Protein AF-A0A3B5LTT8-F1 (afdb_monomer_lite)

Sequence (95 aa):
TKAEEEEQEDDEDKDFVQDPALLRERAEAKRAAMQQRKGFRPERPSNVVGRPKGQGQTTETFLDRRKKEANKSRVSNHNRRSMADRKRNKGMIPS

Radius of gyration: 24.14 Å; chains: 1; bounding box: 51×66×55 Å

Organism: NCBI:txid32473

pLDDT: mean 74.09, std 13.78, range [39.94, 90.38]

Structure (mmCIF, N/CA/C/O backbone):
data_AF-A0A3B5LTT8-F1
#
_entry.id   AF-A0A3B5LTT8-F1
#
loop_
_atom_site.group_PDB
_atom_site.id
_atom_site.type_symbol
_atom_site.label_atom_id
_atom_site.label_alt_id
_atom_site.label_comp_id
_atom_site.label_asym_id
_atom_site.label_entity_id
_atom_site.label_seq_id
_atom_site.pdbx_PDB_ins_code
_atom_site.Cartn_x
_atom_site.Cartn_y
_atom_site.Cartn_z
_atom_site.occupancy
_atom_site.B_iso_or_equiv
_atom_site.auth_seq_id
_atom_site.auth_comp_id
_atom_site.auth_asym_id
_atom_site.auth_atom_id
_atom_site.pdbx_PDB_model_num
ATOM 1 N N . THR A 1 1 ? 30.299 -34.340 -20.504 1.00 40.34 1 THR A N 1
ATOM 2 C CA . THR A 1 1 ? 29.749 -33.649 -21.685 1.00 40.34 1 THR A CA 1
ATOM 3 C C . THR A 1 1 ? 29.529 -32.208 -21.289 1.00 40.34 1 THR A C 1
ATOM 5 O O . THR A 1 1 ? 28.595 -31.900 -20.569 1.00 40.34 1 THR A O 1
ATOM 8 N N . LYS A 1 2 ? 30.524 -31.380 -21.607 1.00 39.94 2 LYS A N 1
ATOM 9 C CA . LYS A 1 2 ? 30.660 -29.971 -21.239 1.00 39.94 2 LYS A CA 1
ATOM 10 C C . LYS A 1 2 ? 30.418 -29.188 -22.529 1.00 39.94 2 LYS A C 1
ATOM 12 O O . LYS A 1 2 ? 31.355 -29.017 -23.295 1.00 39.94 2 LYS A O 1
ATOM 17 N N . ALA A 1 3 ? 29.158 -28.916 -22.841 1.00 42.53 3 ALA A N 1
ATOM 18 C CA . ALA A 1 3 ? 28.744 -28.177 -24.031 1.00 42.53 3 ALA A CA 1
ATOM 19 C C . ALA A 1 3 ? 27.287 -27.745 -23.825 1.00 42.53 3 ALA A C 1
ATOM 21 O O . ALA A 1 3 ? 26.399 -28.544 -24.092 1.00 42.53 3 ALA A O 1
ATOM 22 N N . GLU A 1 4 ? 27.104 -26.569 -23.217 1.00 45.75 4 GLU A N 1
ATOM 23 C CA . GLU A 1 4 ? 25.935 -25.655 -23.307 1.00 45.75 4 GLU A CA 1
ATOM 24 C C . GLU A 1 4 ? 25.969 -24.550 -22.216 1.00 45.75 4 GLU A C 1
ATOM 26 O O . GLU A 1 4 ? 24.957 -23.947 -21.883 1.00 45.75 4 GLU A O 1
ATOM 31 N N . GLU A 1 5 ? 27.142 -24.243 -21.651 1.00 45.34 5 GLU A N 1
ATOM 32 C CA . GLU A 1 5 ? 27.394 -22.997 -20.911 1.00 45.34 5 GLU A CA 1
ATOM 33 C C . GLU A 1 5 ? 28.370 -22.160 -21.743 1.00 45.34 5 GLU A C 1
ATOM 35 O O . GLU A 1 5 ? 29.557 -22.163 -21.449 1.00 45.34 5 GLU A O 1
ATOM 40 N N . GLU A 1 6 ? 27.917 -21.548 -22.836 1.00 48.06 6 GLU A N 1
ATOM 41 C CA . GLU A 1 6 ? 28.626 -20.458 -23.531 1.00 48.06 6 GLU A CA 1
ATOM 42 C C . GLU A 1 6 ? 27.757 -19.980 -24.700 1.00 48.06 6 GLU A C 1
ATOM 44 O O . GLU A 1 6 ? 27.792 -20.568 -25.770 1.00 48.06 6 GLU A O 1
ATOM 49 N N . GLU A 1 7 ? 26.930 -18.957 -24.470 1.00 46.62 7 GLU A N 1
ATOM 50 C CA . GLU A 1 7 ? 26.500 -17.993 -25.498 1.00 46.62 7 GLU A CA 1
ATOM 51 C C . GLU A 1 7 ? 25.744 -16.842 -24.815 1.00 46.62 7 GLU A C 1
ATOM 53 O O . GLU A 1 7 ? 24.521 -16.728 -24.842 1.00 46.62 7 GLU A O 1
ATOM 58 N N . GLN A 1 8 ? 26.491 -15.986 -24.120 1.00 50.22 8 GLN A N 1
ATOM 59 C CA . GLN A 1 8 ? 26.029 -14.631 -23.827 1.00 50.22 8 GLN A CA 1
ATOM 60 C C . GLN A 1 8 ? 27.259 -13.732 -23.673 1.00 50.22 8 GLN A C 1
ATOM 62 O O . GLN A 1 8 ? 27.552 -13.214 -22.599 1.00 50.22 8 GLN A O 1
ATOM 67 N N . GLU A 1 9 ? 28.040 -13.624 -24.749 1.00 49.97 9 GLU A N 1
ATOM 68 C CA . GLU A 1 9 ? 28.894 -12.454 -24.913 1.00 49.97 9 GLU A CA 1
ATOM 69 C C . GLU A 1 9 ? 27.998 -11.318 -25.412 1.00 49.97 9 GLU A C 1
ATOM 71 O O . GLU A 1 9 ? 27.419 -11.357 -26.496 1.00 49.97 9 GLU A O 1
ATOM 76 N N . ASP A 1 10 ? 27.803 -10.361 -24.517 1.00 54.19 10 ASP A N 1
ATOM 77 C CA . ASP A 1 10 ? 27.021 -9.149 -24.671 1.00 54.19 10 ASP A CA 1
ATOM 78 C C . ASP A 1 10 ? 27.677 -8.206 -25.707 1.00 54.19 10 ASP A C 1
ATOM 80 O O . ASP A 1 10 ? 28.478 -7.337 -25.364 1.00 54.19 10 ASP A O 1
ATOM 84 N N . ASP A 1 11 ? 27.311 -8.336 -26.986 1.00 54.03 11 ASP A N 1
ATOM 85 C CA . ASP A 1 11 ? 27.457 -7.269 -27.991 1.00 54.03 11 ASP A CA 1
ATOM 86 C C . ASP A 1 11 ? 26.398 -6.172 -27.715 1.00 54.03 11 ASP A C 1
ATOM 88 O O . ASP A 1 11 ? 25.423 -5.989 -28.445 1.00 54.03 11 ASP A O 1
ATOM 92 N N . GLU A 1 12 ? 26.553 -5.437 -26.608 1.00 57.78 12 GLU A N 1
ATOM 93 C CA . GLU A 1 12 ? 25.586 -4.424 -26.138 1.00 57.78 12 GLU A CA 1
ATOM 94 C C . GLU A 1 12 ? 25.478 -3.171 -27.036 1.00 57.78 12 GLU A C 1
ATOM 96 O O . GLU A 1 12 ? 24.581 -2.350 -26.841 1.00 57.78 12 GLU A O 1
ATOM 101 N N . ASP A 1 13 ? 26.334 -3.027 -28.052 1.00 59.72 13 ASP A N 1
ATOM 102 C CA . ASP A 1 13 ? 26.530 -1.753 -28.756 1.00 59.72 13 ASP A CA 1
ATOM 103 C C . ASP A 1 13 ? 25.962 -1.670 -30.189 1.00 59.72 13 ASP A C 1
ATOM 105 O O . ASP A 1 13 ? 26.207 -0.670 -30.872 1.00 59.72 13 ASP A O 1
ATOM 109 N N . LYS A 1 14 ? 25.207 -2.663 -30.698 1.00 55.97 14 LYS A N 1
ATOM 110 C CA . LYS A 1 14 ? 24.750 -2.627 -32.116 1.00 55.97 14 LYS A CA 1
ATOM 111 C C . LYS A 1 14 ? 23.273 -2.892 -32.413 1.00 55.97 14 LYS A C 1
ATOM 113 O O . LYS A 1 14 ? 22.833 -2.536 -33.508 1.00 55.97 14 LYS A O 1
ATOM 118 N N . ASP A 1 15 ? 22.476 -3.366 -31.459 1.00 60.34 15 ASP A N 1
ATOM 119 C CA . ASP A 1 15 ? 21.054 -3.638 -31.701 1.00 60.34 15 ASP A CA 1
ATOM 120 C C . ASP A 1 15 ? 20.165 -2.524 -31.140 1.00 60.34 15 ASP A C 1
ATOM 122 O O . ASP A 1 15 ? 19.819 -2.484 -29.960 1.00 60.34 15 ASP A O 1
ATOM 126 N N . PHE A 1 16 ? 19.761 -1.595 -32.013 1.00 65.44 16 PHE A N 1
ATOM 127 C CA . PHE A 1 16 ? 18.950 -0.419 -31.662 1.00 65.44 16 PHE A CA 1
ATOM 128 C C . PHE A 1 16 ? 17.597 -0.748 -30.989 1.00 65.44 16 PHE A C 1
ATOM 130 O O . PHE A 1 16 ? 16.996 0.142 -30.385 1.00 65.44 16 PHE A O 1
ATOM 137 N N . VAL A 1 17 ? 17.121 -1.999 -31.050 1.00 72.00 17 VAL A N 1
ATOM 138 C CA . VAL A 1 17 ? 16.016 -2.537 -30.239 1.00 72.00 17 VAL A CA 1
ATOM 139 C C . VAL A 1 17 ? 16.269 -4.033 -30.010 1.00 72.00 17 VAL A C 1
ATOM 141 O O . VAL A 1 17 ? 16.293 -4.793 -30.972 1.00 72.00 17 VAL A O 1
ATOM 144 N N . GLN A 1 18 ? 16.424 -4.462 -28.752 1.00 77.69 18 GLN A N 1
ATOM 145 C CA . GLN A 1 18 ? 16.518 -5.888 -28.396 1.00 77.69 18 GLN A CA 1
ATOM 146 C C . GLN A 1 18 ? 15.277 -6.668 -28.856 1.00 77.69 18 GLN A C 1
ATOM 148 O O . GLN A 1 18 ? 14.156 -6.153 -28.786 1.00 77.69 18 GLN A O 1
ATOM 153 N N . ASP A 1 19 ? 15.467 -7.929 -29.253 1.00 84.56 19 ASP A N 1
ATOM 154 C CA . ASP A 1 19 ? 14.368 -8.834 -29.598 1.00 84.56 19 ASP A CA 1
ATOM 155 C C . ASP A 1 19 ? 13.318 -8.879 -28.459 1.00 84.56 19 ASP A C 1
ATOM 157 O O . ASP A 1 19 ? 13.654 -9.161 -27.298 1.00 84.56 19 ASP A O 1
ATOM 161 N N . PRO A 1 20 ? 12.026 -8.605 -28.740 1.00 84.31 20 PRO A N 1
ATOM 162 C CA . PRO A 1 20 ? 10.967 -8.661 -27.737 1.00 84.31 20 PRO A CA 1
ATOM 163 C C . PRO A 1 20 ? 10.811 -10.034 -27.067 1.00 84.31 20 PRO A C 1
ATOM 165 O O . PRO A 1 20 ? 10.292 -10.087 -25.948 1.00 84.31 20 PRO A O 1
ATOM 168 N N . ALA A 1 21 ? 11.212 -11.134 -27.711 1.00 85.50 21 ALA A N 1
ATOM 169 C CA . ALA A 1 21 ? 11.204 -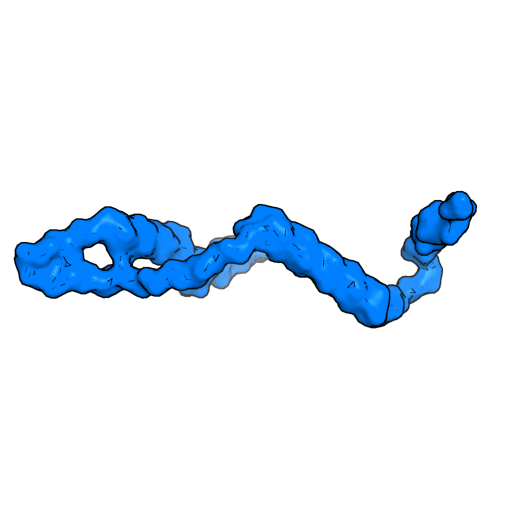12.461 -27.102 1.00 85.50 21 ALA A CA 1
ATOM 170 C C . ALA A 1 21 ? 12.207 -12.541 -25.941 1.00 85.50 21 ALA A C 1
ATOM 172 O O . ALA A 1 21 ? 11.810 -12.886 -24.827 1.00 85.50 21 ALA A O 1
ATOM 173 N N . LEU A 1 22 ? 13.445 -12.088 -26.160 1.00 86.50 22 LEU A N 1
ATOM 174 C CA . LEU A 1 22 ? 14.490 -12.036 -25.131 1.00 86.50 22 LEU A CA 1
ATOM 175 C C . LEU A 1 22 ? 14.107 -11.093 -23.980 1.00 86.50 22 LEU A C 1
ATOM 177 O O . LEU A 1 22 ? 14.320 -11.393 -22.802 1.00 86.50 22 LEU A O 1
ATOM 181 N N . LEU A 1 23 ? 13.455 -9.966 -24.288 1.00 85.81 23 LEU A N 1
ATOM 182 C CA . LEU A 1 23 ? 12.932 -9.057 -23.262 1.00 85.81 23 LEU A CA 1
ATOM 183 C C . LEU A 1 23 ? 11.836 -9.702 -22.402 1.00 85.81 23 LEU A C 1
ATOM 185 O O . LEU A 1 23 ? 11.806 -9.491 -21.184 1.00 85.81 23 LEU A O 1
ATOM 189 N N . ARG A 1 24 ? 10.930 -10.475 -23.015 1.00 88.25 24 ARG A N 1
ATOM 190 C CA . ARG A 1 24 ? 9.883 -11.207 -22.287 1.00 88.25 24 ARG A CA 1
ATOM 191 C C . ARG A 1 24 ? 10.479 -12.312 -21.431 1.00 88.25 24 ARG A C 1
ATOM 193 O O . ARG A 1 24 ? 10.139 -12.380 -20.254 1.00 88.25 24 ARG A O 1
ATOM 200 N N . GLU A 1 25 ? 11.405 -13.093 -21.972 1.00 87.00 25 GLU A N 1
ATOM 201 C CA . GLU A 1 25 ? 12.104 -14.150 -21.242 1.00 87.00 25 GLU A CA 1
ATOM 202 C C . GLU A 1 25 ? 12.823 -13.587 -20.011 1.00 87.00 25 GLU A C 1
ATOM 204 O O . GLU A 1 25 ? 12.601 -14.029 -18.881 1.00 87.00 25 GLU A O 1
ATOM 209 N N . ARG A 1 26 ? 13.593 -12.505 -20.186 1.00 88.19 26 ARG A N 1
ATOM 210 C CA . ARG A 1 26 ? 14.279 -11.830 -19.078 1.00 88.19 26 ARG A CA 1
ATOM 211 C C . ARG A 1 26 ? 13.299 -11.273 -18.042 1.00 88.19 26 ARG A C 1
ATOM 213 O O . ARG A 1 26 ? 13.589 -11.276 -16.840 1.00 88.19 26 ARG A O 1
ATOM 220 N N . ALA A 1 27 ? 12.138 -10.777 -18.471 1.00 89.50 27 ALA A N 1
ATOM 221 C CA . ALA A 1 27 ? 11.092 -10.300 -17.569 1.00 89.50 27 ALA A CA 1
ATOM 222 C C . ALA A 1 27 ? 10.427 -11.448 -16.791 1.00 89.50 27 ALA A C 1
ATOM 224 O O . ALA A 1 27 ? 10.181 -11.311 -15.588 1.00 89.50 27 ALA A O 1
ATOM 225 N N . GLU A 1 28 ? 10.169 -12.581 -17.440 1.00 90.38 28 GLU A N 1
ATOM 226 C CA . GLU A 1 28 ? 9.606 -13.779 -16.820 1.00 90.38 28 GLU A CA 1
ATOM 227 C C . GLU A 1 28 ? 10.585 -14.415 -15.836 1.00 90.38 28 GLU A C 1
ATOM 229 O O . GLU A 1 28 ? 10.185 -14.707 -14.710 1.00 90.38 28 GLU A O 1
ATOM 234 N N . ALA A 1 29 ? 11.875 -14.492 -16.171 1.00 90.12 29 ALA A N 1
ATOM 235 C CA . ALA A 1 29 ? 12.929 -14.929 -15.258 1.00 90.12 29 ALA A CA 1
ATOM 236 C C . ALA A 1 29 ? 12.996 -14.039 -14.004 1.00 90.12 29 ALA A C 1
ATOM 238 O O . ALA A 1 29 ? 13.009 -14.534 -12.873 1.00 90.12 29 ALA A O 1
ATOM 239 N N . LYS A 1 30 ? 12.935 -12.707 -14.169 1.00 89.88 30 LYS A N 1
ATOM 240 C CA . LYS A 1 30 ? 12.857 -11.760 -13.038 1.00 89.88 30 LYS A CA 1
ATOM 241 C C . LYS A 1 30 ? 11.592 -11.961 -12.203 1.00 89.88 30 LYS A C 1
ATOM 243 O O . LYS A 1 30 ? 11.651 -11.916 -10.971 1.00 89.88 30 LYS A O 1
ATOM 248 N N . ARG A 1 31 ? 10.441 -12.169 -12.849 1.00 86.69 31 ARG A N 1
ATOM 249 C CA . ARG A 1 31 ? 9.165 -12.422 -12.167 1.00 86.69 31 ARG A CA 1
ATOM 250 C C . ARG A 1 31 ? 9.215 -13.733 -11.386 1.00 86.69 31 ARG A C 1
ATOM 252 O O . ARG A 1 31 ? 8.818 -13.738 -10.222 1.00 86.69 31 ARG A O 1
ATOM 259 N N . ALA A 1 32 ? 9.738 -14.798 -11.985 1.00 87.19 32 ALA A N 1
ATOM 260 C CA . ALA A 1 32 ? 9.924 -16.099 -11.359 1.00 87.19 32 ALA A CA 1
ATOM 261 C C . ALA A 1 32 ? 10.870 -15.995 -10.158 1.00 87.19 32 ALA A C 1
ATOM 263 O O . ALA A 1 32 ? 10.490 -16.389 -9.060 1.00 87.19 32 ALA A O 1
ATOM 264 N N . ALA A 1 33 ? 12.033 -15.354 -10.304 1.00 87.50 33 ALA A N 1
ATOM 265 C CA . ALA A 1 33 ? 12.977 -15.141 -9.207 1.00 87.50 33 ALA A CA 1
ATOM 266 C C . ALA A 1 33 ? 12.357 -14.349 -8.040 1.00 87.50 33 ALA A C 1
ATOM 268 O O . ALA A 1 33 ? 12.511 -14.720 -6.873 1.00 87.50 33 ALA A O 1
ATOM 269 N N . MET A 1 34 ? 11.595 -13.285 -8.331 1.00 85.50 34 MET A N 1
ATOM 270 C CA . MET A 1 34 ? 10.857 -12.555 -7.295 1.00 85.50 34 MET A CA 1
ATOM 271 C C . MET A 1 34 ? 9.783 -13.416 -6.632 1.00 85.50 34 MET A C 1
ATOM 273 O O . MET A 1 34 ? 9.605 -13.324 -5.417 1.00 85.50 34 MET A O 1
ATOM 277 N N . GLN A 1 35 ? 9.071 -14.242 -7.396 1.00 84.50 35 GLN A N 1
ATOM 278 C CA . GLN A 1 35 ? 8.034 -15.124 -6.8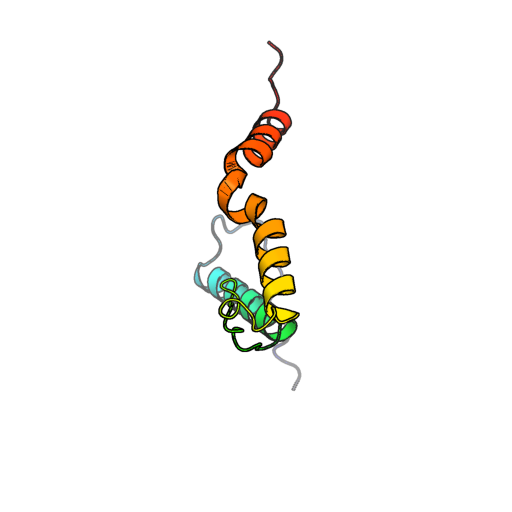69 1.00 84.50 35 GLN A CA 1
ATOM 279 C C . GLN A 1 35 ? 8.627 -16.218 -5.969 1.00 84.50 35 GLN A C 1
ATOM 281 O O . GLN A 1 35 ? 8.084 -16.457 -4.890 1.00 84.50 35 GLN A O 1
ATOM 286 N N . GLN A 1 36 ? 9.767 -16.798 -6.360 1.00 82.81 36 GLN A N 1
ATOM 287 C CA . GLN A 1 36 ? 10.529 -17.764 -5.563 1.00 82.81 36 GLN A CA 1
ATOM 288 C C . GLN A 1 36 ? 11.027 -17.131 -4.259 1.00 82.81 36 GLN A C 1
ATOM 290 O O . GLN A 1 36 ? 10.783 -17.656 -3.176 1.00 82.81 36 GLN A O 1
ATOM 295 N N . ARG A 1 37 ? 11.631 -15.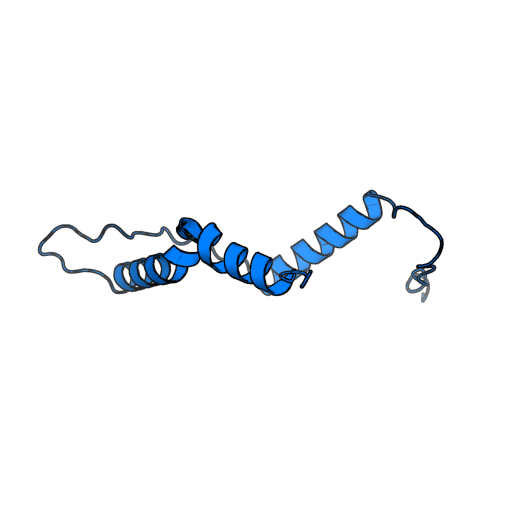935 -4.329 1.00 81.94 37 ARG A N 1
ATOM 296 C CA . ARG A 1 37 ? 12.118 -15.218 -3.137 1.00 81.94 37 ARG A CA 1
ATOM 297 C C . ARG A 1 37 ? 10.992 -14.779 -2.198 1.00 81.94 37 ARG A C 1
ATOM 299 O O . ARG A 1 37 ? 11.170 -14.759 -0.983 1.00 81.94 37 ARG A O 1
ATOM 306 N N . LYS A 1 38 ? 9.849 -14.361 -2.746 1.00 80.38 38 LYS A N 1
ATOM 307 C CA . LYS A 1 38 ? 8.702 -13.886 -1.958 1.00 80.38 38 LYS A CA 1
ATOM 308 C C . LYS A 1 38 ? 7.936 -15.039 -1.301 1.00 80.38 38 LYS A C 1
ATOM 310 O O . LYS A 1 38 ? 7.268 -14.809 -0.289 1.00 80.38 38 LYS A O 1
ATOM 315 N N . GLY A 1 39 ? 8.056 -16.249 -1.851 1.00 76.75 39 GLY A N 1
ATOM 316 C CA . GLY A 1 39 ? 7.255 -17.407 -1.478 1.00 76.75 39 GLY A CA 1
ATOM 317 C C . GLY A 1 39 ? 5.783 -17.231 -1.861 1.00 76.75 39 GLY A C 1
ATOM 318 O O . GLY A 1 39 ? 5.272 -16.115 -2.011 1.00 76.75 39 GLY A O 1
ATOM 319 N N . PHE A 1 40 ? 5.067 -18.342 -2.016 1.00 72.31 40 PHE A N 1
ATOM 320 C CA . PHE A 1 40 ? 3.613 -18.303 -2.122 1.00 72.31 40 PHE A CA 1
ATOM 321 C C . PHE A 1 40 ? 3.031 -18.068 -0.726 1.00 72.31 40 PHE A C 1
ATOM 323 O O . PHE A 1 40 ? 3.171 -18.901 0.167 1.00 72.31 40 PHE A O 1
ATOM 330 N N . ARG A 1 41 ? 2.404 -16.907 -0.518 1.00 71.81 41 ARG A N 1
ATOM 331 C CA . ARG A 1 41 ? 1.609 -16.637 0.683 1.00 71.81 41 ARG A CA 1
ATOM 332 C C . ARG A 1 41 ? 0.157 -16.480 0.257 1.00 71.81 41 ARG A C 1
ATOM 334 O O . ARG A 1 41 ? -0.097 -15.595 -0.564 1.00 71.81 41 ARG A O 1
ATOM 341 N N . PRO A 1 42 ? -0.772 -17.286 0.799 1.00 77.81 42 PRO A N 1
ATOM 342 C CA . PRO A 1 42 ? -2.186 -17.087 0.530 1.00 77.81 42 PRO A CA 1
ATOM 343 C C . PRO A 1 42 ? -2.571 -15.658 0.919 1.00 77.81 42 PRO A C 1
ATOM 345 O O . PRO A 1 42 ? -2.090 -15.122 1.927 1.00 77.81 42 PRO A O 1
ATOM 348 N N . GLU A 1 43 ? -3.398 -15.020 0.092 1.00 73.56 43 GLU A N 1
ATOM 349 C CA . GLU A 1 43 ? -3.912 -13.695 0.415 1.00 73.56 43 GLU A CA 1
ATOM 350 C C . GLU A 1 43 ? -4.701 -13.776 1.719 1.00 73.56 43 GLU A C 1
ATOM 352 O O . GLU A 1 43 ? -5.669 -14.525 1.848 1.00 73.56 43 GLU A O 1
ATOM 357 N N . ARG A 1 44 ? -4.250 -13.018 2.724 1.00 74.25 44 ARG A N 1
ATOM 358 C CA . ARG A 1 44 ? -4.976 -12.917 3.989 1.00 74.25 44 ARG A CA 1
ATOM 359 C C . ARG A 1 44 ? -6.277 -12.153 3.726 1.00 74.25 44 ARG A C 1
ATOM 361 O O . ARG A 1 44 ? -6.193 -11.063 3.151 1.00 74.25 44 ARG A O 1
ATOM 368 N N . PRO A 1 45 ? -7.442 -12.650 4.178 1.00 73.62 45 PRO A N 1
ATOM 369 C CA . PRO A 1 45 ? -8.678 -11.883 4.117 1.00 73.62 45 PRO A CA 1
ATOM 370 C C . PRO A 1 45 ? -8.510 -10.634 4.990 1.00 73.62 45 PRO A C 1
ATOM 372 O O . PRO A 1 45 ? -8.457 -10.722 6.216 1.00 73.62 45 PRO A O 1
AT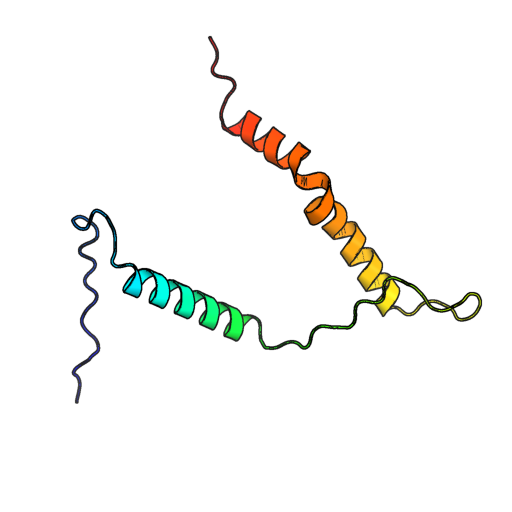OM 375 N N . SER A 1 46 ? -8.344 -9.467 4.364 1.00 70.06 46 SER A N 1
ATOM 376 C CA . SER A 1 46 ? -8.106 -8.223 5.094 1.00 70.06 46 SER A CA 1
ATOM 377 C C . SER A 1 46 ? -9.420 -7.710 5.669 1.00 70.06 46 SER A C 1
ATOM 379 O O . SER A 1 46 ? -10.275 -7.226 4.924 1.00 70.06 46 SER A O 1
ATOM 381 N N . ASN A 1 47 ? -9.575 -7.769 6.987 1.00 72.94 47 ASN A N 1
ATOM 382 C CA . ASN A 1 47 ? -10.773 -7.284 7.660 1.00 72.94 47 ASN A CA 1
ATOM 383 C C . ASN A 1 47 ? -10.426 -6.025 8.447 1.00 72.94 47 ASN A C 1
ATOM 385 O O . ASN A 1 47 ? -9.960 -6.067 9.580 1.00 72.94 47 ASN A O 1
ATOM 389 N N . VAL A 1 48 ? -10.650 -4.868 7.821 1.00 77.50 48 VAL A N 1
ATOM 390 C CA . VAL A 1 48 ? -10.531 -3.562 8.498 1.00 77.50 48 VAL A CA 1
ATOM 391 C C . VAL A 1 48 ? -11.795 -3.254 9.310 1.00 77.50 48 VAL A C 1
ATOM 393 O O . VAL A 1 48 ? -11.747 -2.496 10.284 1.00 77.50 48 VAL A O 1
ATOM 396 N N . VAL A 1 49 ? -12.923 -3.853 8.914 1.00 81.75 49 VAL A N 1
ATOM 397 C CA . VAL A 1 49 ? -14.188 -3.798 9.646 1.00 81.75 49 VAL A CA 1
ATOM 398 C C . VAL A 1 49 ? -14.046 -4.707 10.863 1.00 81.75 49 VAL A C 1
ATOM 400 O O . VAL A 1 49 ? -13.857 -5.913 10.734 1.00 81.75 49 VAL A O 1
ATOM 403 N N . GLY A 1 50 ? -14.042 -4.099 12.049 1.00 84.44 50 GLY A N 1
ATOM 404 C CA . GLY A 1 50 ? -13.938 -4.827 13.308 1.00 84.44 50 GLY A CA 1
ATOM 405 C C . GLY A 1 50 ? -15.183 -5.665 13.599 1.00 84.44 50 GLY A C 1
ATOM 406 O O . GLY A 1 50 ? -16.196 -5.587 12.903 1.00 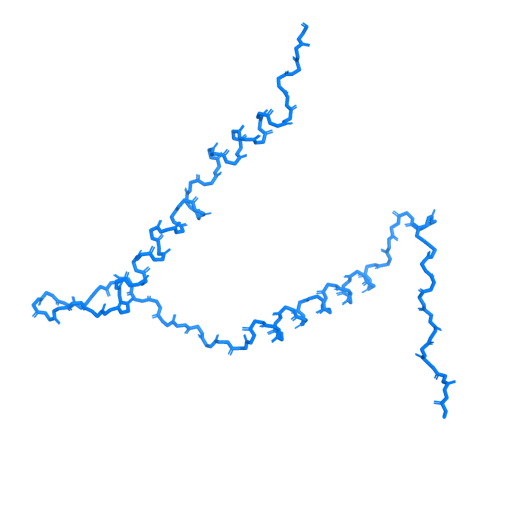84.44 50 GLY A O 1
ATOM 407 N N . ARG A 1 51 ? -15.112 -6.445 14.679 1.00 85.38 51 ARG A N 1
ATOM 408 C CA . ARG A 1 51 ? -16.262 -7.188 15.205 1.00 85.38 51 ARG A CA 1
ATOM 409 C C . ARG A 1 51 ? -17.366 -6.217 15.666 1.00 85.38 51 ARG A C 1
ATOM 411 O O . ARG A 1 51 ? -17.068 -5.055 15.966 1.00 85.38 51 ARG A O 1
ATOM 418 N N . PRO A 1 52 ? -18.629 -6.673 15.740 1.00 86.50 52 PRO A N 1
ATOM 419 C CA . PRO A 1 52 ? -19.727 -5.879 16.286 1.00 86.50 52 PRO A CA 1
ATOM 420 C C . PRO A 1 52 ? -19.418 -5.335 17.690 1.00 86.50 52 PRO A C 1
ATOM 422 O O . PRO A 1 52 ? -18.572 -5.859 18.422 1.00 86.50 52 PRO A O 1
ATOM 425 N N . LYS A 1 53 ? -20.107 -4.250 18.063 1.00 86.19 53 LYS A N 1
ATOM 426 C CA . LYS A 1 53 ? -19.897 -3.561 19.345 1.00 86.19 53 LYS A CA 1
ATOM 427 C C . LYS A 1 53 ? -20.044 -4.534 20.525 1.00 86.19 53 LYS A C 1
ATOM 429 O O . LYS A 1 53 ? -20.907 -5.403 20.511 1.00 86.19 53 LYS A O 1
ATOM 434 N N . GLY A 1 54 ? -19.190 -4.373 21.537 1.00 85.56 54 GLY A N 1
ATOM 435 C CA . GLY A 1 54 ? -19.192 -5.197 22.754 1.00 85.56 54 GLY A CA 1
ATOM 436 C C . GLY A 1 54 ? -18.346 -6.475 22.693 1.00 85.56 54 GLY A C 1
ATOM 437 O O . GLY A 1 54 ? -18.113 -7.078 23.730 1.00 85.56 54 GLY A O 1
ATOM 438 N N . GLN A 1 55 ? -17.825 -6.864 21.521 1.00 83.69 55 GLN A N 1
ATOM 439 C CA . GLN A 1 55 ? -17.061 -8.114 21.345 1.00 83.69 55 GLN A CA 1
ATOM 440 C C . GLN A 1 55 ? -15.530 -7.937 21.304 1.00 83.69 55 GLN A C 1
ATOM 442 O O . GLN A 1 55 ? -14.804 -8.897 21.038 1.00 83.69 55 GLN A O 1
ATOM 447 N N . GLY A 1 56 ? -15.037 -6.713 21.533 1.00 82.44 56 GLY A N 1
ATOM 448 C CA . GLY A 1 56 ? -13.619 -6.366 21.390 1.00 82.44 56 GLY A CA 1
ATOM 449 C C . GLY A 1 56 ? -13.102 -6.475 19.944 1.00 82.44 56 GLY A C 1
ATOM 450 O O . GLY A 1 56 ? -13.759 -7.015 19.055 1.00 82.44 56 GLY A O 1
ATOM 451 N N . GLN A 1 57 ? -11.914 -5.930 19.678 1.00 86.44 57 GLN A N 1
ATOM 452 C CA . GLN A 1 57 ? -11.242 -6.048 18.375 1.00 86.44 57 GLN A CA 1
ATOM 453 C C . GLN A 1 57 ? -10.068 -7.019 18.462 1.00 86.44 57 GLN A C 1
ATOM 455 O O . GLN A 1 57 ? -9.376 -7.071 19.476 1.00 86.44 57 GLN A O 1
ATOM 460 N N . THR A 1 58 ? -9.826 -7.773 17.389 1.00 88.06 58 THR A N 1
ATOM 461 C CA . THR A 1 58 ? -8.688 -8.696 17.314 1.00 88.06 58 THR A CA 1
ATOM 462 C C . THR A 1 58 ? -7.411 -7.939 16.969 1.00 88.06 58 THR A C 1
ATOM 464 O O . THR A 1 58 ? -7.440 -6.921 16.272 1.00 88.06 58 THR A O 1
ATOM 467 N N . THR A 1 59 ? -6.263 -8.454 17.402 1.00 87.69 59 THR A N 1
ATOM 468 C CA . THR A 1 59 ? -4.946 -7.891 17.055 1.00 87.69 59 THR A CA 1
ATOM 469 C C . THR A 1 59 ? -4.751 -7.779 15.541 1.00 87.69 59 THR A C 1
ATOM 471 O O . THR A 1 59 ? -4.207 -6.787 15.061 1.00 87.69 59 THR A O 1
ATOM 474 N N . GLU A 1 60 ? -5.279 -8.734 14.774 1.00 87.81 60 GLU A N 1
ATOM 475 C CA . GLU A 1 60 ? -5.248 -8.712 13.311 1.00 87.81 60 GLU A CA 1
ATOM 476 C C . GLU A 1 60 ? -5.940 -7.476 12.723 1.00 87.81 60 GLU A C 1
ATOM 478 O O . GLU A 1 60 ? -5.343 -6.794 11.892 1.00 87.81 60 GLU A O 1
ATOM 483 N N . THR A 1 61 ? -7.139 -7.119 13.204 1.00 88.50 61 THR A N 1
ATOM 484 C CA . THR A 1 61 ? -7.851 -5.912 12.734 1.00 88.50 61 THR A CA 1
ATOM 485 C C . THR A 1 61 ? -7.077 -4.623 13.034 1.00 88.50 61 THR A C 1
ATOM 487 O O . THR A 1 61 ? -7.085 -3.689 12.228 1.00 88.50 61 THR A O 1
ATOM 490 N N . PHE A 1 62 ? -6.352 -4.566 14.157 1.00 87.31 62 PHE A N 1
ATOM 491 C CA . PHE A 1 62 ? -5.474 -3.436 14.476 1.00 87.31 62 PHE A CA 1
ATOM 492 C C . PHE A 1 62 ? -4.266 -3.356 13.543 1.00 87.31 62 PHE A C 1
ATOM 494 O O . PHE A 1 62 ? -3.944 -2.273 13.049 1.00 87.31 62 PHE A O 1
ATOM 501 N N . LEU A 1 63 ? -3.605 -4.485 13.277 1.00 89.88 63 LEU A N 1
ATOM 502 C CA . LEU A 1 63 ? -2.473 -4.543 12.352 1.00 89.88 63 LEU A CA 1
ATOM 503 C C . LEU A 1 63 ? -2.894 -4.171 10.926 1.00 89.88 63 LEU A C 1
ATOM 505 O O . LEU A 1 63 ? -2.200 -3.394 10.266 1.00 89.88 63 LEU A O 1
ATOM 509 N N . ASP A 1 64 ? -4.051 -4.652 10.474 1.00 89.75 64 ASP A N 1
ATOM 510 C CA . ASP A 1 64 ? -4.600 -4.332 9.157 1.00 89.75 64 ASP A CA 1
ATOM 511 C C . ASP A 1 64 ? -4.972 -2.843 9.048 1.00 89.75 64 ASP A C 1
ATOM 513 O O . ASP A 1 64 ? -4.654 -2.198 8.043 1.00 89.75 64 ASP A O 1
ATOM 517 N N . ARG A 1 65 ? -5.553 -2.248 10.103 1.00 89.44 65 ARG A N 1
ATOM 518 C CA . ARG A 1 65 ? -5.810 -0.799 10.170 1.00 89.44 65 ARG A CA 1
ATOM 519 C C . ARG A 1 65 ? -4.514 0.005 10.113 1.00 89.44 65 ARG A C 1
ATOM 521 O O . ARG A 1 65 ? -4.394 0.894 9.271 1.00 89.44 65 ARG A O 1
ATOM 528 N N . ARG A 1 66 ? -3.517 -0.357 10.926 1.00 88.12 66 ARG A N 1
ATOM 529 C CA . ARG A 1 66 ? -2.194 0.288 10.933 1.00 88.12 66 ARG A CA 1
ATOM 530 C C . ARG A 1 66 ? -1.530 0.211 9.558 1.00 88.12 66 ARG A C 1
ATOM 532 O O . ARG A 1 66 ? -0.999 1.205 9.069 1.00 88.12 66 ARG A O 1
ATOM 539 N N . LYS A 1 67 ? -1.589 -0.950 8.898 1.00 88.19 67 LYS A N 1
ATOM 540 C CA . LYS A 1 67 ? -1.064 -1.138 7.538 1.00 88.19 67 LYS A CA 1
ATOM 541 C C . LYS A 1 67 ? -1.810 -0.272 6.521 1.00 88.19 67 LYS A C 1
ATOM 543 O O . LYS A 1 67 ? -1.164 0.303 5.642 1.00 88.19 67 LYS A O 1
ATOM 548 N N . LYS A 1 68 ? -3.138 -0.154 6.624 1.00 87.25 68 LYS A N 1
ATOM 549 C CA . LYS A 1 68 ? -3.946 0.699 5.737 1.00 87.25 68 LYS A CA 1
ATOM 550 C C . LYS A 1 68 ? -3.618 2.178 5.920 1.00 87.25 68 LYS A C 1
ATOM 552 O O . LYS A 1 68 ? -3.465 2.882 4.929 1.00 87.25 68 LYS A O 1
ATOM 557 N N . GLU A 1 69 ? -3.457 2.635 7.156 1.00 83.94 69 GLU A N 1
ATOM 558 C CA . GLU A 1 69 ? -3.078 4.017 7.465 1.00 83.94 69 GLU A CA 1
ATOM 559 C C . GLU A 1 69 ? -1.662 4.348 6.985 1.00 83.94 69 GLU A C 1
ATOM 561 O O . GLU A 1 69 ? -1.475 5.345 6.289 1.00 83.94 69 GLU A O 1
ATOM 566 N N . ALA A 1 70 ? -0.685 3.473 7.247 1.00 83.38 70 ALA A N 1
ATOM 567 C CA . ALA A 1 70 ? 0.694 3.655 6.791 1.00 83.38 70 ALA A CA 1
ATOM 568 C C . ALA A 1 70 ? 0.804 3.732 5.256 1.00 83.38 70 ALA A C 1
ATOM 570 O O . ALA A 1 70 ? 1.588 4.513 4.721 1.00 83.38 70 ALA A O 1
ATOM 571 N N . ASN A 1 71 ? -0.018 2.962 4.535 1.00 80.75 71 ASN A N 1
ATOM 572 C CA . ASN A 1 71 ? -0.057 2.970 3.070 1.00 80.75 71 ASN A CA 1
ATOM 573 C C . ASN A 1 71 ? -1.089 3.948 2.484 1.00 80.75 71 ASN A C 1
ATOM 575 O O . ASN A 1 71 ? -1.232 4.030 1.262 1.00 80.75 71 ASN A O 1
ATOM 579 N N . LYS A 1 72 ? -1.792 4.725 3.316 1.00 76.31 72 LYS A N 1
ATOM 580 C CA . LYS A 1 72 ? -2.806 5.689 2.860 1.00 76.31 72 LYS A CA 1
ATOM 581 C C . LYS A 1 72 ? -2.183 6.782 1.994 1.00 76.31 72 LYS A C 1
ATOM 583 O O . LYS A 1 72 ? -2.758 7.182 0.982 1.00 76.31 72 LYS A O 1
ATOM 588 N N . SER A 1 73 ? -0.976 7.215 2.352 1.00 67.62 73 SER A N 1
ATOM 589 C CA . SER A 1 73 ? -0.169 8.139 1.551 1.00 67.62 73 SER A CA 1
ATOM 590 C C . SER A 1 73 ? 0.285 7.511 0.230 1.00 67.62 73 SER A C 1
ATOM 592 O O . SER A 1 73 ? 0.344 8.221 -0.774 1.00 67.62 73 SER A O 1
ATOM 594 N N . ARG A 1 74 ? 0.533 6.190 0.224 1.00 66.56 74 ARG A N 1
ATOM 595 C CA . ARG A 1 74 ? 1.011 5.437 -0.938 1.00 66.56 74 ARG A CA 1
ATOM 596 C C . ARG A 1 74 ? -0.039 5.206 -2.016 1.00 66.56 74 ARG A C 1
ATOM 598 O O . ARG A 1 74 ? 0.272 5.222 -3.199 1.00 66.56 74 ARG A O 1
ATOM 605 N N . VAL A 1 75 ? -1.285 4.988 -1.625 1.00 62.84 75 VAL A N 1
ATOM 606 C CA . VAL A 1 75 ? -2.344 4.676 -2.595 1.00 62.84 75 VAL A CA 1
ATOM 607 C C . VAL A 1 75 ? -3.174 5.912 -2.947 1.00 62.84 75 VAL A C 1
ATOM 609 O O . VAL A 1 75 ? -3.559 6.072 -4.097 1.00 62.84 75 VAL A O 1
ATOM 612 N N . SER A 1 76 ? -3.421 6.825 -1.998 1.00 61.00 76 SER A N 1
ATOM 613 C CA . SER A 1 76 ? -4.468 7.847 -2.161 1.00 61.00 76 SER A CA 1
ATOM 614 C C . SER A 1 76 ? -3.978 9.299 -2.288 1.00 61.00 76 SER A C 1
ATOM 616 O O . SER A 1 76 ? -4.775 10.149 -2.668 1.00 61.00 76 SER A O 1
ATOM 618 N N . ASN A 1 77 ? -2.716 9.633 -1.976 1.00 57.84 77 ASN A N 1
ATOM 619 C CA . ASN A 1 77 ? -2.215 11.025 -2.014 1.00 57.84 77 ASN A CA 1
ATOM 620 C C . ASN A 1 77 ? -0.780 11.156 -2.565 1.00 57.84 77 ASN A C 1
ATOM 622 O O . ASN A 1 77 ? -0.011 12.033 -2.166 1.00 57.84 77 ASN A O 1
ATOM 626 N N . HIS A 1 78 ? -0.402 10.296 -3.510 1.00 60.91 78 HIS A N 1
ATOM 627 C CA . HIS A 1 78 ? 0.961 10.273 -4.043 1.00 60.91 78 HIS A CA 1
ATOM 628 C C . HIS A 1 78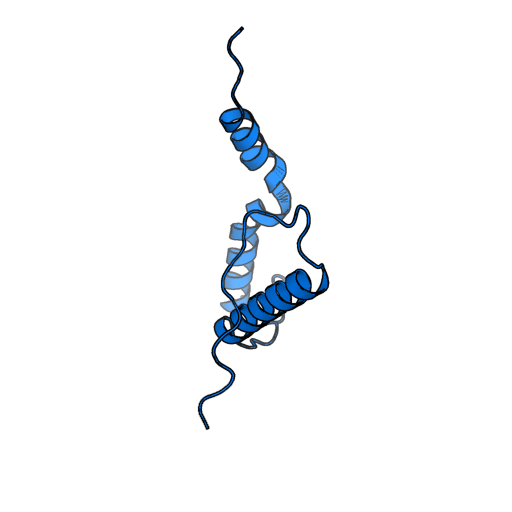 ? 1.282 11.370 -5.063 1.00 60.91 78 HIS A C 1
ATOM 630 O O . HIS A 1 78 ? 2.450 11.733 -5.216 1.00 60.91 78 HIS A O 1
ATOM 636 N N . ASN A 1 79 ? 0.273 11.991 -5.675 1.00 63.28 79 ASN A N 1
ATOM 637 C CA . ASN A 1 79 ? 0.520 12.987 -6.715 1.00 63.28 79 ASN A CA 1
ATOM 638 C C . ASN A 1 79 ? 1.000 14.344 -6.193 1.00 63.28 79 ASN A C 1
ATOM 640 O O . ASN A 1 79 ? 1.512 15.120 -6.982 1.00 63.28 79 ASN A O 1
ATOM 644 N N . ARG A 1 80 ? 0.898 14.657 -4.894 1.00 69.06 80 ARG A N 1
ATOM 645 C CA . ARG A 1 80 ? 1.380 15.958 -4.389 1.00 69.06 80 ARG A CA 1
ATOM 646 C C . ARG A 1 80 ? 2.860 15.948 -4.030 1.00 69.06 80 ARG A C 1
ATOM 648 O O . ARG A 1 80 ? 3.605 16.763 -4.558 1.00 69.06 80 ARG A O 1
ATOM 655 N N . ARG A 1 81 ? 3.312 15.017 -3.184 1.00 71.62 81 ARG A N 1
ATOM 656 C CA . ARG A 1 81 ? 4.714 14.994 -2.728 1.00 71.62 81 ARG A CA 1
ATOM 657 C C . ARG A 1 81 ? 5.670 14.476 -3.803 1.00 71.62 81 ARG A C 1
ATOM 659 O O . ARG A 1 81 ? 6.634 15.157 -4.115 1.00 71.62 81 ARG A O 1
ATOM 666 N N . SER A 1 82 ? 5.355 13.346 -4.441 1.00 68.94 82 SER A N 1
ATOM 667 C CA . SER A 1 82 ? 6.216 12.781 -5.492 1.00 68.94 82 SER A CA 1
ATOM 668 C C . SER A 1 82 ? 6.329 13.708 -6.709 1.00 68.94 82 SER A C 1
ATOM 670 O O . SER A 1 82 ? 7.416 13.861 -7.260 1.00 68.94 82 SER A O 1
ATOM 672 N N . MET A 1 83 ? 5.245 14.392 -7.100 1.00 70.75 83 MET A N 1
ATOM 673 C CA . MET A 1 83 ? 5.316 15.380 -8.186 1.00 70.75 83 MET A CA 1
ATOM 674 C C . MET A 1 83 ? 5.989 16.682 -7.755 1.00 70.75 83 MET A C 1
ATOM 676 O O . MET A 1 83 ? 6.653 17.294 -8.585 1.00 70.75 83 MET A O 1
ATOM 680 N N . ALA A 1 84 ? 5.855 17.107 -6.493 1.00 74.62 84 ALA A N 1
ATOM 681 C CA . ALA A 1 84 ? 6.609 18.246 -5.972 1.00 74.62 84 ALA A CA 1
ATOM 682 C C . ALA A 1 84 ? 8.115 17.958 -5.980 1.00 74.62 84 ALA A C 1
ATOM 684 O O . ALA A 1 84 ? 8.882 18.778 -6.469 1.00 74.62 84 ALA A O 1
ATOM 685 N N . ASP A 1 85 ? 8.529 16.775 -5.530 1.00 73.94 85 ASP A N 1
ATOM 686 C CA . ASP A 1 85 ? 9.935 16.367 -5.538 1.00 73.94 85 ASP A CA 1
ATOM 687 C C . ASP A 1 85 ? 10.446 16.174 -6.975 1.00 73.94 85 ASP A C 1
ATOM 689 O O . ASP A 1 85 ? 11.540 16.616 -7.298 1.00 73.94 85 ASP A O 1
ATOM 693 N N . ARG A 1 86 ? 9.628 15.643 -7.897 1.00 76.81 86 ARG A N 1
ATOM 694 C CA . ARG A 1 86 ? 9.964 15.578 -9.332 1.00 76.81 86 ARG A CA 1
ATOM 695 C C . ARG A 1 86 ? 10.104 16.968 -9.971 1.00 76.81 86 ARG A C 1
ATOM 697 O O . ARG A 1 86 ? 10.988 17.145 -10.802 1.00 76.81 86 ARG A O 1
ATOM 704 N N . LYS A 1 87 ? 9.263 17.942 -9.597 1.00 77.25 87 LYS A N 1
ATOM 705 C CA . LYS A 1 87 ? 9.375 19.345 -10.044 1.00 77.25 87 LYS A CA 1
ATOM 706 C C . LYS A 1 87 ? 10.614 20.029 -9.464 1.00 77.25 87 LYS A C 1
ATOM 708 O O . LYS A 1 87 ? 11.283 20.746 -10.193 1.00 77.25 87 LYS A O 1
ATOM 713 N N . ARG A 1 88 ? 10.950 19.771 -8.193 1.00 72.81 88 ARG A N 1
ATOM 714 C CA . ARG A 1 88 ? 12.195 20.257 -7.572 1.00 72.81 88 ARG A CA 1
ATOM 715 C C . ARG A 1 88 ? 13.432 19.648 -8.234 1.00 72.81 88 ARG A C 1
ATOM 717 O O . ARG A 1 88 ? 14.349 20.380 -8.578 1.00 72.81 88 ARG A O 1
ATOM 724 N N . ASN A 1 89 ? 13.429 18.338 -8.474 1.00 72.75 89 ASN A N 1
ATOM 725 C CA . ASN A 1 89 ? 14.579 17.613 -9.023 1.00 72.75 89 ASN A CA 1
ATOM 726 C C . ASN A 1 89 ? 14.796 17.851 -10.525 1.00 72.75 89 ASN A C 1
ATOM 728 O O . ASN A 1 89 ? 15.910 17.671 -10.998 1.00 72.75 89 ASN A O 1
ATOM 732 N N . LYS A 1 90 ? 13.763 18.254 -11.282 1.00 70.25 90 LYS A N 1
ATOM 733 C CA . LYS A 1 90 ? 13.908 18.679 -12.688 1.00 70.25 90 LYS A CA 1
ATOM 734 C C . LYS A 1 90 ? 14.333 20.146 -12.858 1.00 70.25 90 LYS A C 1
ATOM 736 O O . LYS A 1 90 ? 14.445 20.584 -13.994 1.00 70.25 90 LYS A O 1
ATOM 741 N N . GLY A 1 91 ? 14.612 20.855 -11.760 1.00 59.88 91 GLY A N 1
ATOM 742 C CA . GLY A 1 91 ? 15.193 22.196 -11.768 1.00 59.88 91 GLY A CA 1
ATOM 743 C C . GLY A 1 91 ? 14.199 23.288 -12.167 1.00 59.88 91 GLY A C 1
ATOM 744 O O . GLY A 1 91 ? 13.637 23.282 -13.258 1.00 59.88 91 GLY A O 1
ATOM 745 N N . MET A 1 92 ? 14.014 24.281 -11.295 1.00 69.12 92 MET A N 1
ATOM 746 C CA . MET A 1 92 ? 13.698 25.625 -11.778 1.00 69.12 92 MET A CA 1
ATOM 747 C C . MET A 1 92 ? 14.942 26.072 -12.539 1.00 69.12 92 MET A C 1
ATOM 749 O O . MET A 1 92 ? 15.943 26.377 -11.901 1.00 69.12 92 MET A O 1
ATOM 753 N N . ILE A 1 93 ? 14.916 25.989 -13.870 1.00 61.75 93 ILE A N 1
ATOM 754 C CA . ILE A 1 93 ? 15.988 26.513 -14.720 1.00 61.75 93 ILE A CA 1
ATOM 755 C C . ILE A 1 93 ? 16.066 28.012 -14.398 1.00 61.75 93 ILE A C 1
ATOM 757 O O . ILE A 1 93 ? 15.078 28.707 -14.651 1.00 61.75 93 ILE A O 1
ATOM 761 N N . PRO A 1 94 ? 17.143 28.507 -13.761 1.00 61.50 94 PRO A N 1
ATOM 762 C CA . PRO A 1 94 ? 17.287 29.936 -13.552 1.00 61.50 94 PRO A CA 1
ATOM 763 C C . PRO A 1 94 ? 17.425 30.593 -14.930 1.00 61.50 94 PRO A C 1
ATOM 765 O O . PRO A 1 94 ? 18.244 30.160 -15.742 1.00 61.50 94 PRO A O 1
ATOM 768 N N . SER A 1 95 ? 16.550 31.563 -15.191 1.00 55.62 95 SER A N 1
ATOM 769 C CA . SER A 1 95 ? 16.598 32.471 -16.342 1.00 55.62 95 SER A CA 1
ATOM 770 C C . SER A 1 95 ? 17.828 33.361 -16.298 1.00 55.62 95 SER A C 1
ATOM 772 O O . SER A 1 95 ? 18.106 33.849 -15.176 1.00 55.62 95 SER A O 1
#

Secondary structure (DSSP, 8-state):
---SS------TTS-SS--HHHHHHHHHHHHHHHHHHH---PPP----S-PPTTS---HHHHHHHHHHHHTHHHHHSHHHHHHHHHHHHT-----

Foldseek 3Di:
DPPDPDDDPDPVPPDPDPDVVVVVVVVVVVVVVVCVVVDDDPDDPQCCPADPPPPDGDPSNVVSVVVCVVCVCVPPPVCPPVVVVVVVVVDPPDD